Protein AF-A0A1Q4UL34-F1 (afdb_monomer_lite)

Radius of gyration: 14.33 Å; chains: 1; bounding box: 39×36×34 Å

Foldseek 3Di:
DAQAEEEEEWDDDPVDAQQEEEEEERYDWDWDADPVRHGAKIFHDDQEGEYAYEEERDAHAYEYEYEYEHAAYEEAHHHHAYEYENYGWMAGDAPPPFFRTFHDHGPDDLANEYEEEHEHEAYEYEHARHVYDYHYDYYNYHYDNYGWTWHQDPVRDIDID

pLDDT: mean 90.03, std 8.8, range [57.28, 98.62]

Structure (mmCIF, N/CA/C/O backbone):
data_AF-A0A1Q4UL34-F1
#
_entry.id   AF-A0A1Q4UL34-F1
#
loop_
_atom_site.group_PDB
_atom_site.id
_atom_site.type_symbol
_atom_site.label_atom_id
_atom_site.label_alt_id
_atom_site.label_comp_id
_atom_site.label_asym_id
_atom_site.label_entity_id
_atom_site.label_seq_id
_atom_site.pdbx_PDB_ins_code
_atom_site.Cartn_x
_atom_site.Cartn_y
_atom_site.Cartn_z
_atom_site.occupancy
_atom_site.B_iso_or_equiv
_atom_site.auth_seq_id
_atom_site.auth_comp_id
_atom_site.auth_asym_id
_atom_site.auth_atom_id
_atom_site.pdbx_PDB_model_num
ATOM 1 N N . GLY A 1 1 ? -0.455 10.355 -6.143 1.00 88.19 1 GLY A N 1
ATOM 2 C CA . GLY A 1 1 ? 0.177 11.580 -6.624 1.00 88.19 1 GLY A CA 1
ATOM 3 C C . GLY A 1 1 ? -0.051 11.645 -8.112 1.00 88.19 1 GLY A C 1
ATOM 4 O O . GLY A 1 1 ? -1.194 11.461 -8.537 1.00 88.19 1 GLY A O 1
ATOM 5 N N . GLY A 1 2 ? 0.992 11.922 -8.882 1.00 87.62 2 GLY A N 1
ATOM 6 C CA . GLY A 1 2 ? 1.084 11.776 -10.331 1.00 87.62 2 GLY A CA 1
ATOM 7 C C . GLY A 1 2 ? 2.259 10.864 -10.694 1.00 87.62 2 GLY A C 1
ATOM 8 O O . GLY A 1 2 ? 2.756 10.152 -9.850 1.00 87.62 2 GLY A O 1
ATOM 9 N N . SER A 1 3 ? 2.699 10.879 -11.950 1.00 83.12 3 SER A N 1
ATOM 10 C CA . SER A 1 3 ? 3.681 9.923 -12.491 1.00 83.12 3 SER A CA 1
ATOM 11 C C . SER A 1 3 ? 5.150 10.216 -12.131 1.00 83.12 3 SER A C 1
ATOM 13 O O . SER A 1 3 ? 6.032 10.063 -12.974 1.00 83.12 3 SER A O 1
ATOM 15 N N . GLY A 1 4 ? 5.441 10.834 -11.000 1.00 88.94 4 GLY A N 1
ATOM 16 C CA . GLY A 1 4 ? 6.804 11.219 -10.647 1.00 88.94 4 GLY A CA 1
ATOM 17 C C . GLY A 1 4 ? 6.909 11.411 -9.151 1.00 88.94 4 GLY A C 1
ATOM 18 O O . GLY A 1 4 ? 5.893 11.653 -8.524 1.00 88.94 4 GLY A O 1
ATOM 19 N N . GLY A 1 5 ? 8.130 11.357 -8.615 1.00 93.81 5 GLY A N 1
ATOM 20 C CA . GLY A 1 5 ? 8.328 11.289 -7.167 1.00 93.81 5 GLY A CA 1
ATOM 21 C C . GLY A 1 5 ? 7.586 12.376 -6.387 1.00 93.81 5 GLY A C 1
ATOM 22 O O . GLY A 1 5 ? 7.883 13.574 -6.506 1.00 93.81 5 GLY A O 1
ATOM 23 N N . ASP A 1 6 ? 6.638 11.934 -5.576 1.00 96.62 6 ASP A N 1
ATOM 24 C CA . ASP A 1 6 ? 5.725 12.740 -4.795 1.00 96.62 6 ASP A CA 1
ATOM 25 C C . ASP A 1 6 ? 6.008 12.620 -3.296 1.00 96.62 6 ASP A C 1
ATOM 27 O O . ASP A 1 6 ? 6.521 11.633 -2.773 1.00 96.62 6 ASP A O 1
ATOM 31 N N . SER A 1 7 ? 5.641 13.666 -2.555 1.00 97.31 7 SER A N 1
ATOM 32 C CA . SER A 1 7 ? 5.670 13.648 -1.094 1.00 97.31 7 SER A CA 1
ATOM 33 C C . SER A 1 7 ? 4.263 13.854 -0.560 1.00 97.31 7 SER A C 1
ATOM 35 O O . SER A 1 7 ? 3.670 14.926 -0.708 1.00 97.31 7 SER A O 1
ATOM 37 N N . ILE A 1 8 ? 3.727 12.809 0.064 1.00 95.88 8 ILE A N 1
ATOM 38 C CA . ILE A 1 8 ? 2.350 12.746 0.534 1.00 95.88 8 ILE A CA 1
ATOM 39 C C . ILE A 1 8 ? 2.360 12.569 2.047 1.00 95.88 8 ILE A C 1
ATOM 41 O O . ILE A 1 8 ? 2.926 11.626 2.592 1.00 95.88 8 ILE A O 1
ATOM 45 N N . THR A 1 9 ? 1.711 13.489 2.756 1.00 94.50 9 THR A N 1
ATOM 46 C CA . THR A 1 9 ? 1.532 13.398 4.206 1.00 94.50 9 THR A CA 1
ATOM 47 C C . THR A 1 9 ? 0.075 13.633 4.564 1.00 94.50 9 THR A C 1
ATOM 49 O O . THR A 1 9 ? -0.493 14.675 4.227 1.00 94.50 9 THR A O 1
ATOM 52 N N . ILE A 1 10 ? -0.529 12.688 5.281 1.00 90.38 10 ILE A N 1
ATOM 53 C CA . ILE A 1 10 ? -1.880 12.844 5.814 1.00 90.38 10 ILE A CA 1
ATOM 54 C C . ILE A 1 10 ? -1.817 13.670 7.101 1.00 90.38 10 ILE A C 1
ATOM 56 O O . ILE A 1 10 ? -1.074 13.379 8.038 1.00 90.38 10 ILE A O 1
ATOM 60 N N . GLY A 1 11 ? -2.594 14.752 7.133 1.00 83.62 11 GLY A N 1
ATOM 61 C CA . GLY A 1 11 ? -2.695 15.622 8.300 1.00 83.62 11 GLY A CA 1
ATOM 62 C C . GLY A 1 11 ? -3.521 15.012 9.436 1.00 83.62 11 GLY A C 1
ATOM 63 O O . GLY A 1 11 ? -4.156 13.965 9.308 1.00 83.62 11 GLY A O 1
ATOM 64 N N . THR A 1 12 ? -3.570 15.721 10.561 1.00 79.31 12 THR A N 1
ATOM 65 C CA . THR A 1 12 ? -4.475 15.403 11.670 1.00 79.31 12 THR A CA 1
ATOM 66 C C . THR A 1 12 ? -5.719 16.287 11.596 1.00 79.31 12 THR A C 1
ATOM 68 O O . THR A 1 12 ? -5.631 17.505 11.441 1.00 79.31 12 THR A O 1
ATOM 71 N N . GLY A 1 13 ? -6.900 15.681 11.693 1.00 69.38 13 GLY A N 1
ATOM 72 C CA . GLY A 1 13 ? -8.181 16.382 11.693 1.00 69.38 13 GLY A CA 1
ATOM 73 C C . GLY A 1 13 ? -9.153 15.761 12.693 1.00 69.38 13 GLY A C 1
ATOM 74 O O . GLY A 1 13 ? -9.027 14.604 13.082 1.00 69.38 13 GLY A O 1
ATOM 75 N N . ALA A 1 14 ? -10.135 16.548 13.138 1.00 68.94 14 ALA A N 1
ATOM 76 C CA . ALA A 1 14 ? -11.139 16.080 14.097 1.00 68.94 14 ALA A CA 1
ATOM 77 C C . ALA A 1 14 ? -12.151 15.094 13.480 1.00 68.94 14 ALA A C 1
ATOM 79 O O . ALA A 1 14 ? -12.748 14.298 14.198 1.00 68.94 14 ALA A O 1
ATOM 80 N N . THR A 1 15 ? -12.353 15.161 12.161 1.00 75.50 15 THR A N 1
ATOM 81 C CA . THR A 1 15 ? -13.307 14.333 11.398 1.00 75.50 15 THR A CA 1
ATOM 82 C C . THR A 1 15 ? -12.679 13.722 10.139 1.00 75.50 15 THR A C 1
ATOM 84 O O . THR A 1 15 ? -13.398 13.237 9.273 1.00 75.50 15 THR A O 1
ATOM 87 N N . SER A 1 16 ? -11.356 13.821 9.994 1.00 77.56 16 SER A N 1
ATOM 88 C CA . SER A 1 16 ? -10.574 13.331 8.853 1.00 77.56 16 SER A CA 1
ATOM 89 C C . SER A 1 16 ? -9.099 13.183 9.245 1.00 77.56 16 SER A C 1
ATOM 91 O O . SER A 1 16 ? -8.673 13.760 10.246 1.00 77.56 16 SER A O 1
ATOM 93 N N . GLY A 1 17 ? -8.297 12.473 8.449 1.00 78.75 17 GLY A N 1
ATOM 94 C CA . GLY A 1 17 ? -6.847 12.351 8.648 1.00 78.75 17 GLY A CA 1
ATOM 95 C C . GLY A 1 17 ? -6.415 11.024 9.279 1.00 78.75 17 GLY A C 1
ATOM 96 O O . GLY A 1 17 ? -7.151 10.046 9.219 1.00 78.75 17 GLY A O 1
ATOM 97 N N . ALA A 1 18 ? -5.242 11.004 9.916 1.00 73.44 18 ALA A N 1
ATOM 98 C CA . ALA A 1 18 ? -4.530 9.793 10.370 1.00 73.44 18 ALA A CA 1
ATOM 99 C C . ALA A 1 18 ? -5.329 8.783 11.233 1.00 73.44 18 ALA A C 1
ATOM 101 O O . ALA A 1 18 ? -4.906 7.652 11.428 1.00 73.44 18 ALA A O 1
ATOM 102 N N . GLY A 1 19 ? -6.450 9.192 11.837 1.00 81.94 19 GLY A N 1
ATOM 103 C CA . GLY A 1 19 ? -7.303 8.325 12.665 1.00 81.94 19 GLY A CA 1
ATOM 104 C C . GLY A 1 19 ? -8.503 7.710 11.938 1.00 81.94 19 GLY A C 1
ATOM 105 O O . GLY A 1 19 ? -9.361 7.126 12.595 1.00 81.94 19 GLY A O 1
ATOM 106 N N . PHE A 1 20 ? -8.612 7.902 10.626 1.00 89.25 20 PHE A N 1
ATOM 107 C CA . PHE A 1 20 ? -9.746 7.486 9.798 1.00 89.25 20 PHE A CA 1
ATOM 108 C C . PHE A 1 20 ? -9.281 6.558 8.682 1.00 89.25 20 PHE A C 1
ATOM 110 O O . PHE A 1 20 ? -8.088 6.355 8.509 1.00 89.25 20 PHE A O 1
ATOM 117 N N . THR A 1 21 ? -10.224 6.007 7.917 1.00 91.38 21 THR A N 1
ATOM 118 C CA . THR A 1 21 ? -9.871 5.266 6.709 1.00 91.38 21 THR A CA 1
ATOM 119 C C . THR A 1 21 ? -9.378 6.209 5.623 1.00 91.38 21 THR A C 1
ATOM 121 O O . THR A 1 21 ? -10.111 7.124 5.238 1.00 91.38 21 THR A O 1
ATOM 124 N N . ASN A 1 22 ? -8.177 5.964 5.106 1.00 93.75 22 ASN A N 1
ATOM 125 C CA . ASN A 1 22 ? -7.603 6.745 4.016 1.00 93.75 22 ASN A CA 1
ATOM 126 C C . ASN A 1 22 ? -7.222 5.839 2.835 1.00 93.75 22 ASN A C 1
ATOM 128 O O . ASN A 1 22 ? -6.856 4.681 3.014 1.00 93.75 22 ASN A O 1
ATOM 132 N N . TYR A 1 23 ? -7.293 6.394 1.624 1.00 95.44 23 TYR A N 1
ATOM 133 C CA . TYR A 1 23 ? -6.817 5.764 0.391 1.00 95.44 23 TYR A CA 1
ATOM 134 C C . TYR A 1 23 ? -5.723 6.654 -0.182 1.00 95.44 23 TYR A C 1
ATOM 136 O O . TYR A 1 23 ? -5.985 7.813 -0.519 1.00 95.44 23 TYR A O 1
ATOM 144 N N . ILE A 1 24 ? -4.498 6.144 -0.231 1.00 96.50 24 ILE A N 1
ATOM 145 C CA . ILE A 1 24 ? -3.315 6.901 -0.620 1.00 96.50 24 ILE A CA 1
ATOM 146 C C . ILE A 1 24 ? -2.613 6.172 -1.754 1.00 96.50 24 ILE A C 1
ATOM 148 O O . ILE A 1 24 ? -2.402 4.968 -1.688 1.00 96.50 24 ILE A O 1
ATOM 152 N N . SER A 1 25 ? -2.258 6.917 -2.793 1.00 96.81 25 SER A N 1
ATOM 153 C CA . SER A 1 25 ? -1.418 6.427 -3.881 1.00 96.81 25 SER A CA 1
ATOM 154 C C . SER A 1 25 ? -0.273 7.404 -4.074 1.00 96.81 25 SER A C 1
ATOM 156 O O . SER A 1 25 ? -0.547 8.611 -4.115 1.00 96.81 25 SER A O 1
ATOM 158 N N . GLY A 1 26 ? 0.957 6.910 -4.186 1.00 95.94 26 GLY A N 1
ATOM 159 C CA . GLY A 1 26 ? 2.124 7.676 -4.625 1.00 95.94 26 GLY A CA 1
ATOM 160 C C . GLY A 1 26 ? 1.989 8.055 -6.098 1.00 95.94 26 GLY A C 1
ATOM 161 O O . GLY A 1 26 ? 1.911 9.238 -6.418 1.00 95.94 26 GLY A O 1
ATOM 162 N N . ASP A 1 27 ? 1.629 7.079 -6.926 1.00 93.25 27 ASP A N 1
ATOM 163 C CA . ASP A 1 27 ? 1.328 7.274 -8.345 1.00 93.25 27 ASP A CA 1
ATOM 164 C C . ASP A 1 27 ? -0.146 7.629 -8.641 1.00 93.25 27 ASP A C 1
ATOM 166 O O . ASP A 1 27 ? -0.954 7.920 -7.742 1.00 93.25 27 ASP A O 1
ATOM 170 N N . LEU A 1 28 ? -0.518 7.635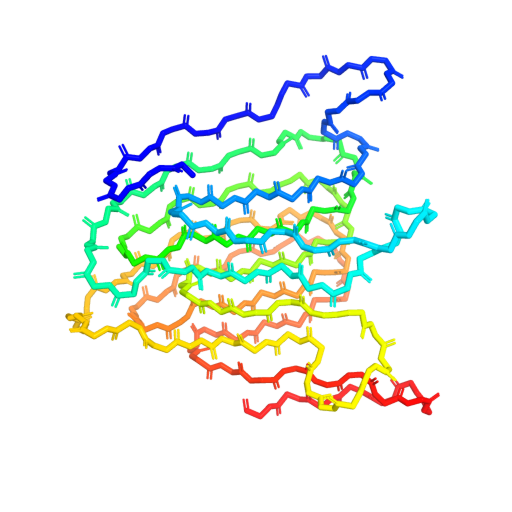 -9.928 1.00 94.50 28 LEU A N 1
ATOM 171 C CA . LEU A 1 28 ? -1.908 7.742 -10.366 1.00 94.50 28 LEU A CA 1
ATOM 172 C C . LEU A 1 28 ? -2.673 6.445 -10.053 1.00 94.50 28 LEU A C 1
ATOM 174 O O . LEU A 1 28 ? -2.311 5.363 -10.515 1.00 94.50 28 LEU A O 1
ATOM 178 N N . ALA A 1 29 ? -3.792 6.581 -9.341 1.00 95.31 29 ALA A N 1
ATOM 179 C CA . ALA A 1 29 ? -4.687 5.483 -8.995 1.00 95.31 29 ALA A CA 1
ATOM 180 C C . ALA A 1 29 ? -6.160 5.855 -9.193 1.00 95.31 29 ALA A C 1
ATOM 182 O O . ALA A 1 29 ? -6.543 7.029 -9.190 1.00 95.31 29 ALA A O 1
ATOM 183 N N . GLU A 1 30 ? -6.997 4.833 -9.322 1.00 96.88 30 GLU A N 1
ATOM 184 C CA . GLU A 1 30 ? -8.447 4.941 -9.355 1.00 96.88 30 GLU A CA 1
ATOM 185 C C . GLU A 1 30 ? -9.050 4.372 -8.066 1.00 96.88 30 GLU A C 1
ATOM 187 O O . GLU A 1 30 ? -8.832 3.213 -7.714 1.00 96.88 30 GLU A O 1
ATOM 192 N N . LEU A 1 31 ? -9.863 5.183 -7.385 1.00 96.75 31 LEU A N 1
ATOM 193 C CA . LEU A 1 31 ? -10.716 4.755 -6.279 1.00 96.75 31 LEU A CA 1
ATOM 194 C C . LEU A 1 31 ? -12.165 4.670 -6.765 1.00 96.75 31 LEU A C 1
ATOM 196 O O . LEU A 1 31 ? -12.757 5.674 -7.166 1.00 96.75 31 LEU A O 1
ATOM 200 N N . LYS A 1 32 ? -12.756 3.479 -6.677 1.00 96.44 32 LYS A N 1
ATOM 201 C CA . LYS A 1 32 ? -14.183 3.244 -6.901 1.00 96.44 32 LYS A CA 1
ATOM 202 C C . LYS A 1 32 ? -14.863 2.928 -5.578 1.00 96.44 32 LYS A C 1
ATOM 204 O O . LYS A 1 32 ? -14.409 2.058 -4.836 1.00 96.44 32 LYS A O 1
ATOM 209 N N . GLN A 1 33 ? -15.984 3.592 -5.323 1.00 95.38 33 GLN A N 1
ATOM 210 C CA . GLN A 1 33 ? -16.846 3.354 -4.167 1.00 95.38 33 GLN A CA 1
ATOM 211 C C . GLN A 1 33 ? -18.302 3.216 -4.612 1.00 95.38 33 GLN A C 1
ATOM 213 O O . GLN A 1 33 ? -18.687 3.722 -5.671 1.00 95.38 33 GLN A O 1
ATOM 218 N N . ASP A 1 34 ? -19.104 2.513 -3.816 1.00 94.00 34 ASP A N 1
ATOM 219 C CA . ASP A 1 34 ? -20.548 2.445 -4.018 1.00 94.00 34 ASP A CA 1
ATOM 220 C C . ASP A 1 34 ? -21.251 3.735 -3.551 1.00 94.00 34 ASP A C 1
ATOM 222 O O . ASP A 1 34 ? -20.623 4.693 -3.092 1.00 94.00 34 ASP A O 1
ATOM 226 N N . ALA A 1 35 ? -22.578 3.779 -3.691 1.00 93.81 35 ALA A N 1
ATOM 227 C CA . ALA A 1 35 ? -23.376 4.943 -3.304 1.00 93.81 35 ALA A CA 1
ATOM 228 C C . ALA A 1 35 ? -23.351 5.236 -1.790 1.00 93.81 35 ALA A C 1
ATOM 230 O O . ALA A 1 35 ? -23.649 6.363 -1.393 1.00 93.81 35 ALA A O 1
ATOM 231 N N . ASP A 1 36 ? -22.989 4.245 -0.972 1.00 92.00 36 ASP A N 1
ATOM 232 C CA . ASP A 1 36 ? -22.901 4.340 0.485 1.00 92.00 36 ASP A CA 1
ATOM 233 C C . ASP A 1 36 ? -21.467 4.660 0.957 1.00 92.00 36 ASP A C 1
ATOM 235 O O . ASP A 1 36 ? -21.234 4.870 2.149 1.00 92.00 36 ASP A O 1
ATOM 239 N N . GLY A 1 37 ? -20.506 4.750 0.030 1.00 86.62 37 GLY A N 1
ATOM 240 C CA . GLY A 1 37 ? -19.100 5.030 0.312 1.00 86.62 37 GLY A CA 1
ATOM 241 C C . GLY A 1 37 ? -18.275 3.793 0.671 1.00 86.62 37 GLY A C 1
ATOM 242 O O . GLY A 1 37 ? -17.118 3.933 1.077 1.00 86.62 37 GLY A O 1
ATOM 243 N N . ASN A 1 38 ? -18.815 2.583 0.513 1.00 89.31 38 ASN A N 1
ATOM 244 C CA . ASN A 1 38 ? -18.020 1.371 0.680 1.00 89.31 38 ASN A CA 1
ATOM 245 C C . ASN A 1 38 ? -17.069 1.211 -0.508 1.00 89.31 38 ASN A C 1
ATOM 247 O O . ASN A 1 38 ? -17.412 1.541 -1.646 1.00 89.31 38 ASN A O 1
ATOM 251 N N . LEU A 1 39 ? -15.871 0.690 -0.242 1.00 92.12 39 LEU A N 1
ATOM 252 C CA . LEU A 1 39 ? -14.891 0.384 -1.280 1.00 92.12 39 LEU A CA 1
ATOM 253 C C . LEU A 1 39 ? -15.490 -0.576 -2.318 1.00 92.12 39 LEU A C 1
ATOM 255 O O . LEU A 1 39 ? -16.159 -1.539 -1.960 1.00 92.12 39 LEU A O 1
ATOM 259 N N . ILE A 1 40 ? -15.216 -0.326 -3.596 1.00 93.88 40 ILE A N 1
ATOM 260 C CA . ILE A 1 40 ? -15.387 -1.292 -4.690 1.00 93.88 40 ILE A CA 1
ATOM 261 C C . ILE A 1 40 ? -14.008 -1.746 -5.166 1.00 93.88 40 ILE A C 1
ATOM 263 O O . ILE A 1 40 ? -13.753 -2.943 -5.261 1.00 93.88 40 ILE A O 1
ATOM 267 N N . SER A 1 41 ? -13.115 -0.798 -5.446 1.00 95.69 41 SER A N 1
ATOM 268 C CA . SER A 1 41 ? -11.727 -1.080 -5.810 1.00 95.69 41 SER A CA 1
ATOM 269 C C . SER A 1 41 ? -10.851 0.140 -5.571 1.00 95.69 41 SER A C 1
ATOM 271 O O . SER A 1 41 ? -11.302 1.274 -5.737 1.00 95.69 41 SER A O 1
ATOM 273 N N . PHE A 1 42 ? -9.590 -0.096 -5.243 1.00 97.31 42 PHE A N 1
ATOM 274 C CA . PHE A 1 42 ? -8.539 0.907 -5.256 1.00 97.31 42 PHE A CA 1
ATOM 275 C C . PHE A 1 42 ? -7.343 0.332 -6.012 1.00 97.31 42 PHE A C 1
ATOM 277 O O . PHE A 1 42 ? -6.818 -0.705 -5.614 1.00 97.31 42 PHE A O 1
ATOM 284 N N . GLU A 1 43 ? -6.985 0.931 -7.146 1.00 96.62 43 GLU A N 1
ATOM 285 C CA . GLU A 1 43 ? -6.074 0.324 -8.123 1.00 96.62 43 GLU A CA 1
ATOM 286 C C . GLU A 1 43 ? -5.110 1.355 -8.716 1.00 96.62 43 GLU A C 1
ATOM 288 O O . GLU A 1 43 ? -5.535 2.451 -9.083 1.00 96.62 43 GLU A O 1
ATOM 293 N N . THR A 1 44 ? -3.834 0.992 -8.870 1.00 94.38 44 THR A N 1
ATOM 294 C CA . THR A 1 44 ? -2.872 1.792 -9.644 1.00 94.38 44 THR A CA 1
ATOM 295 C C . THR A 1 44 ? -3.222 1.790 -11.134 1.00 94.38 44 THR A C 1
ATOM 297 O O . THR A 1 44 ? -3.585 0.759 -11.700 1.00 94.38 44 THR A O 1
ATOM 300 N N . VAL A 1 45 ? -3.118 2.940 -11.799 1.00 92.56 45 VAL A N 1
ATOM 301 C CA . VAL A 1 45 ? -3.440 3.063 -13.235 1.00 92.56 45 VAL A CA 1
ATOM 302 C C . VAL A 1 45 ? -2.269 3.535 -14.090 1.00 92.56 45 VAL A C 1
ATOM 304 O O . VAL A 1 45 ? -2.284 3.305 -15.298 1.00 92.56 45 VAL A O 1
ATOM 307 N N . GLU A 1 46 ? -1.271 4.190 -13.497 1.00 87.62 46 GLU A N 1
ATOM 308 C CA . GLU A 1 46 ? 0.019 4.387 -14.157 1.00 87.62 46 GLU A CA 1
ATOM 309 C C . GLU A 1 46 ? 0.862 3.126 -13.948 1.00 87.62 46 GLU A C 1
ATOM 311 O O . GLU A 1 46 ? 1.031 2.678 -12.821 1.00 87.62 46 GLU A O 1
ATOM 316 N N . GLU A 1 47 ? 1.341 2.522 -15.037 1.00 85.38 47 GLU A N 1
ATOM 317 C CA . GLU A 1 47 ? 2.084 1.249 -15.003 1.00 85.38 47 GLU A CA 1
ATOM 318 C C . GLU A 1 47 ? 3.417 1.330 -15.770 1.00 85.38 47 GLU A C 1
ATOM 320 O O . GLU A 1 47 ? 4.071 0.309 -16.020 1.00 85.38 47 GLU A O 1
ATOM 325 N N . THR A 1 48 ? 3.819 2.530 -16.208 1.00 84.75 48 THR A N 1
ATOM 326 C CA . THR A 1 48 ? 4.947 2.690 -17.136 1.00 84.75 48 THR A CA 1
ATOM 327 C C . THR A 1 48 ? 5.947 3.772 -16.776 1.00 84.75 48 THR A C 1
ATOM 329 O O . THR A 1 48 ? 7.023 3.801 -17.372 1.00 84.75 48 THR A O 1
ATOM 332 N N . ILE A 1 49 ? 5.622 4.665 -15.850 1.00 86.44 49 ILE A N 1
ATOM 333 C CA . ILE A 1 49 ? 6.508 5.753 -15.447 1.00 86.44 49 ILE A CA 1
ATOM 334 C C . ILE A 1 49 ? 6.938 5.492 -14.012 1.00 86.44 49 ILE A C 1
ATOM 336 O O . ILE A 1 49 ? 6.099 5.194 -13.180 1.00 86.44 49 ILE A O 1
ATOM 340 N N . SER A 1 50 ? 8.241 5.592 -13.758 1.00 89.12 50 SER A N 1
ATOM 341 C CA . SER A 1 50 ? 8.799 5.460 -12.415 1.00 89.12 50 SER A CA 1
ATOM 342 C C . SER A 1 50 ? 8.864 6.817 -11.710 1.00 89.12 50 SER A C 1
ATOM 344 O O . SER A 1 50 ? 9.323 7.803 -12.304 1.00 89.12 50 SER A O 1
ATOM 346 N N . GLY A 1 51 ? 8.455 6.843 -10.445 1.00 91.44 51 GLY A N 1
ATOM 347 C CA . GLY A 1 51 ? 8.589 7.945 -9.507 1.00 91.44 51 GLY A CA 1
ATOM 348 C C . GLY A 1 51 ? 8.830 7.415 -8.095 1.00 91.44 51 GLY A C 1
ATOM 349 O O . GLY A 1 51 ? 8.049 6.627 -7.600 1.00 91.44 51 GLY A O 1
ATOM 350 N N . ASP A 1 52 ? 9.918 7.849 -7.456 1.00 95.19 52 ASP A N 1
ATOM 351 C CA . ASP A 1 52 ? 10.209 7.478 -6.065 1.00 95.19 52 ASP A CA 1
ATOM 352 C C . ASP A 1 52 ? 9.343 8.319 -5.113 1.00 95.19 52 ASP A C 1
ATOM 354 O O . ASP A 1 52 ? 9.578 9.529 -4.961 1.00 95.19 52 ASP A O 1
ATOM 358 N N . ASP A 1 53 ? 8.371 7.695 -4.456 1.00 97.12 53 ASP A N 1
ATOM 359 C CA . ASP A 1 53 ? 7.398 8.376 -3.614 1.00 97.12 53 ASP A CA 1
ATOM 360 C C . ASP A 1 53 ? 7.748 8.311 -2.125 1.00 97.12 53 ASP A C 1
ATOM 362 O O . ASP A 1 53 ? 8.360 7.383 -1.602 1.00 97.12 53 ASP A O 1
ATOM 366 N N . THR A 1 54 ? 7.348 9.338 -1.377 1.00 98.31 54 THR A N 1
ATOM 367 C CA . THR A 1 54 ? 7.413 9.343 0.088 1.00 98.31 54 THR A CA 1
ATOM 368 C C . THR A 1 54 ? 6.025 9.550 0.667 1.00 98.31 54 THR A C 1
ATOM 370 O O . THR A 1 54 ? 5.457 10.640 0.566 1.00 98.31 54 THR A O 1
ATOM 373 N N . ILE A 1 55 ? 5.506 8.529 1.345 1.00 98.19 55 ILE A N 1
ATOM 374 C CA . ILE A 1 55 ? 4.151 8.500 1.895 1.00 98.19 55 ILE A CA 1
ATOM 375 C C . ILE A 1 55 ? 4.204 8.403 3.423 1.00 98.19 55 ILE A C 1
ATOM 377 O O . ILE A 1 55 ? 4.901 7.566 3.995 1.00 98.19 55 ILE A O 1
ATOM 381 N N . THR A 1 56 ? 3.454 9.258 4.120 1.00 96.75 56 THR A N 1
ATOM 382 C CA . THR A 1 56 ? 3.306 9.203 5.583 1.00 96.75 56 THR A CA 1
ATOM 383 C C . THR A 1 56 ? 1.859 9.433 6.012 1.00 96.75 56 THR A C 1
ATOM 385 O O . THR A 1 56 ? 1.315 10.514 5.782 1.00 96.75 56 THR A O 1
ATOM 388 N N . THR A 1 57 ? 1.229 8.461 6.682 1.00 91.94 57 THR A N 1
ATOM 389 C CA . THR A 1 57 ? -0.185 8.590 7.104 1.00 91.94 57 THR A CA 1
ATOM 390 C C . THR A 1 57 ? -0.371 9.143 8.522 1.00 91.94 57 THR A C 1
ATOM 392 O O . THR A 1 57 ? -1.438 9.656 8.856 1.00 91.94 57 THR A O 1
ATOM 395 N N . GLY A 1 58 ? 0.700 9.183 9.323 1.00 85.00 58 GLY A N 1
ATOM 396 C CA . GLY A 1 58 ? 0.719 9.779 10.665 1.00 85.00 58 GLY A CA 1
ATOM 397 C C . GLY A 1 58 ? 0.279 8.814 11.774 1.00 85.00 58 GLY A C 1
ATOM 398 O O . GLY A 1 58 ? -0.257 7.755 11.520 1.00 85.00 58 GLY A O 1
ATOM 399 N N . ALA A 1 59 ? 0.501 9.163 13.045 1.00 81.62 59 ALA A N 1
ATOM 400 C CA . ALA A 1 59 ? 0.419 8.214 14.173 1.00 81.62 59 ALA A CA 1
ATOM 401 C C . ALA A 1 59 ? -1.002 7.837 14.663 1.00 81.62 59 ALA A C 1
ATOM 403 O O . ALA A 1 59 ? -1.148 7.350 15.790 1.00 81.62 59 ALA A O 1
ATOM 404 N N . GLY A 1 60 ? -2.053 8.114 13.884 1.00 82.19 60 GLY A N 1
ATOM 405 C CA . GLY A 1 60 ? -3.420 7.728 14.253 1.00 82.19 60 GLY A CA 1
ATOM 406 C C . GLY A 1 60 ? -3.619 6.211 14.187 1.00 82.19 60 GLY A C 1
ATOM 407 O O . GLY A 1 60 ? -2.673 5.499 13.895 1.00 82.19 60 GLY A O 1
ATOM 408 N N . ALA A 1 61 ? -4.809 5.726 14.554 1.00 83.25 61 ALA A N 1
ATOM 409 C CA . ALA A 1 61 ? -5.169 4.300 14.527 1.00 83.25 61 ALA A CA 1
ATOM 410 C C . ALA A 1 61 ? -6.160 3.976 13.386 1.00 83.25 61 ALA A C 1
ATOM 412 O O . ALA A 1 61 ? -7.066 3.162 13.570 1.00 83.25 61 ALA A O 1
ATOM 413 N N . GLY A 1 62 ? -6.084 4.729 12.283 1.00 88.69 62 GLY A N 1
ATOM 414 C CA . GLY A 1 62 ? -6.956 4.569 11.117 1.00 88.69 62 GLY A CA 1
ATOM 415 C C . GLY A 1 62 ? -6.626 3.306 10.321 1.00 88.69 62 GLY A C 1
ATOM 416 O O . GLY A 1 62 ? -5.593 2.703 10.540 1.00 88.69 62 GLY A O 1
ATOM 417 N N . THR A 1 63 ? -7.519 2.889 9.423 1.00 92.44 63 THR A N 1
ATOM 418 C CA . THR A 1 63 ? -7.221 1.813 8.460 1.00 92.44 63 THR A CA 1
ATOM 419 C C . THR A 1 63 ? -6.819 2.448 7.145 1.00 92.44 63 THR A C 1
ATOM 421 O O . THR A 1 63 ? -7.675 2.998 6.448 1.00 92.44 63 THR A O 1
ATOM 424 N N . ASP A 1 64 ? 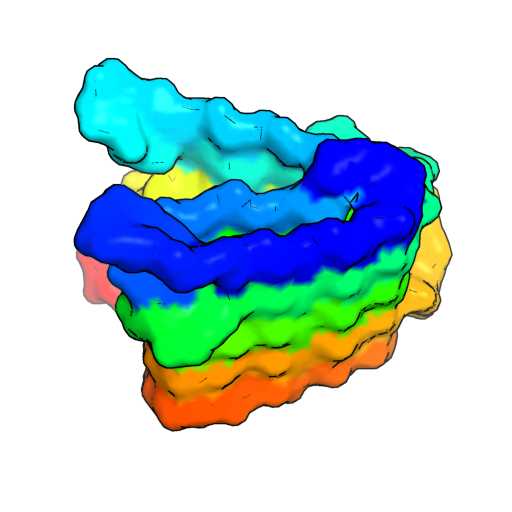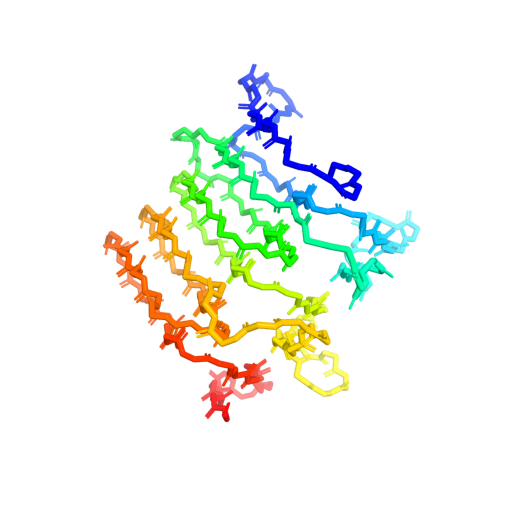-5.549 2.367 6.791 1.00 95.31 64 ASP A N 1
ATOM 425 C CA . ASP A 1 64 ? -5.031 2.981 5.579 1.00 95.31 64 ASP A CA 1
ATOM 426 C C . ASP A 1 64 ? -4.845 1.947 4.461 1.00 95.31 64 ASP A C 1
ATOM 428 O O . ASP A 1 64 ? -4.370 0.832 4.672 1.00 95.31 64 ASP A O 1
ATOM 432 N N . PHE A 1 65 ? -5.225 2.334 3.245 1.00 96.62 65 PHE A N 1
ATOM 433 C CA . PHE A 1 65 ? -4.949 1.597 2.016 1.00 96.62 65 PHE A CA 1
ATOM 434 C C . PHE A 1 65 ? -3.933 2.395 1.208 1.00 96.62 65 PHE A C 1
ATOM 436 O O . PHE A 1 65 ? -4.234 3.509 0.773 1.00 96.62 65 PHE A O 1
ATOM 443 N N . ILE A 1 66 ? -2.734 1.847 1.034 1.00 98.12 66 ILE A N 1
ATOM 444 C CA . ILE A 1 66 ? -1.589 2.551 0.458 1.00 98.12 66 ILE A CA 1
ATOM 445 C C . ILE A 1 66 ? -1.067 1.781 -0.752 1.00 98.12 66 ILE A C 1
ATOM 447 O O . ILE A 1 66 ? -0.839 0.576 -0.668 1.00 98.12 66 ILE A O 1
ATOM 451 N N . LEU A 1 67 ? -0.875 2.499 -1.854 1.00 97.62 67 LEU A N 1
ATOM 452 C CA . LEU A 1 67 ? -0.170 2.052 -3.053 1.00 97.62 67 LEU A CA 1
ATOM 453 C C . LEU A 1 67 ? 1.037 2.984 -3.228 1.00 97.62 67 LEU A C 1
ATOM 455 O O . LEU A 1 67 ? 0.836 4.201 -3.231 1.00 97.62 67 LEU A O 1
ATOM 459 N N . GLY A 1 68 ? 2.259 2.463 -3.312 1.00 95.44 68 GLY A N 1
ATOM 460 C CA . GLY A 1 68 ? 3.428 3.280 -3.651 1.00 95.44 68 GLY A CA 1
ATOM 461 C C . GLY A 1 68 ? 3.354 3.662 -5.122 1.00 95.44 68 GLY A C 1
ATOM 462 O O . GLY A 1 68 ? 2.860 4.745 -5.437 1.00 95.44 68 GLY A O 1
ATOM 463 N N . GLY A 1 69 ? 3.632 2.727 -6.020 1.00 94.00 69 GLY A N 1
ATOM 464 C CA . GLY A 1 69 ? 3.620 3.021 -7.448 1.00 94.00 69 GLY A CA 1
ATOM 465 C C . GLY A 1 69 ? 4.643 2.188 -8.191 1.00 94.00 69 GLY A C 1
ATOM 466 O O . GLY A 1 69 ? 4.797 1.011 -7.902 1.00 94.00 69 GLY A O 1
ATOM 467 N N . ILE A 1 70 ? 5.296 2.756 -9.197 1.00 91.81 70 ILE A N 1
ATOM 468 C CA . ILE A 1 70 ? 6.570 2.235 -9.697 1.00 91.81 70 ILE A CA 1
ATOM 469 C C . ILE A 1 70 ? 7.669 3.137 -9.176 1.00 91.81 70 ILE A C 1
ATOM 471 O O . ILE A 1 70 ? 7.737 4.302 -9.557 1.00 91.81 70 ILE A O 1
ATOM 475 N N . GLY A 1 71 ? 8.662 2.576 -8.509 1.00 92.00 71 GLY A N 1
ATOM 476 C CA . GLY A 1 71 ? 9.818 3.350 -8.084 1.00 92.00 71 GLY A CA 1
ATOM 477 C C . GLY A 1 71 ? 10.404 2.775 -6.821 1.00 92.00 71 GLY A C 1
ATOM 478 O O . GLY A 1 71 ? 10.153 1.630 -6.479 1.00 92.00 71 GLY A O 1
ATOM 479 N N . LYS A 1 72 ? 11.254 3.556 -6.167 1.00 94.81 72 LYS A N 1
ATOM 480 C CA . LYS A 1 72 ? 11.712 3.249 -4.816 1.00 94.81 72 LYS A CA 1
ATOM 481 C C . LYS A 1 72 ? 10.858 4.014 -3.835 1.00 94.81 72 LYS A C 1
ATOM 483 O O . LYS A 1 72 ? 11.127 5.196 -3.589 1.00 94.81 72 LYS A O 1
ATOM 488 N N . ASP A 1 73 ? 9.883 3.344 -3.245 1.00 96.38 73 ASP A N 1
ATOM 489 C CA . ASP A 1 73 ? 8.916 4.022 -2.405 1.00 96.38 73 ASP A CA 1
ATOM 490 C C . ASP A 1 73 ? 9.290 3.934 -0.931 1.00 96.38 73 ASP A C 1
ATOM 492 O O . ASP A 1 73 ? 9.693 2.905 -0.383 1.00 96.38 73 ASP A O 1
ATOM 496 N N . LYS A 1 74 ? 9.153 5.068 -0.247 1.00 98.31 74 LYS A N 1
ATOM 497 C CA . LYS A 1 74 ? 9.312 5.174 1.199 1.00 98.31 74 LYS A CA 1
ATOM 498 C C . LYS A 1 74 ? 7.947 5.367 1.835 1.00 98.31 74 LYS A C 1
ATOM 500 O O . LYS A 1 74 ? 7.403 6.474 1.850 1.00 98.31 74 LYS A O 1
ATOM 505 N N . ILE A 1 75 ? 7.425 4.312 2.444 1.00 98.56 75 ILE A N 1
ATOM 506 C CA . ILE A 1 75 ? 6.086 4.296 3.028 1.00 98.56 75 ILE A CA 1
ATOM 507 C C . ILE A 1 75 ? 6.190 4.174 4.547 1.00 98.56 75 ILE A C 1
ATOM 509 O O . ILE A 1 75 ? 6.826 3.274 5.089 1.00 98.56 75 ILE A O 1
ATOM 513 N N . THR A 1 76 ? 5.561 5.094 5.273 1.00 97.88 76 THR A N 1
ATOM 514 C CA . THR A 1 76 ? 5.420 5.026 6.734 1.00 97.88 76 THR A CA 1
ATOM 515 C C . THR A 1 76 ? 3.958 5.194 7.117 1.00 97.88 76 THR A C 1
ATOM 517 O O . THR A 1 76 ? 3.434 6.313 7.122 1.00 97.88 76 THR A O 1
ATOM 520 N N . SER A 1 77 ? 3.298 4.091 7.452 1.00 95.38 77 SER A N 1
ATOM 521 C CA . SER A 1 77 ? 1.942 4.127 7.986 1.00 95.38 77 SER A CA 1
ATOM 522 C C . SER A 1 77 ? 1.927 4.302 9.509 1.00 95.38 77 SER A C 1
ATOM 524 O O . SER A 1 77 ? 2.962 4.299 10.191 1.00 95.38 77 SER A O 1
ATOM 526 N N . GLY A 1 78 ? 0.736 4.601 10.015 1.00 90.88 78 GLY A N 1
ATOM 527 C CA . GLY A 1 78 ? 0.454 4.873 11.412 1.00 90.88 78 GLY A CA 1
ATOM 528 C C . GLY A 1 78 ? 0.298 3.623 12.260 1.00 90.88 78 GLY A C 1
ATOM 529 O O . GLY A 1 78 ? 0.938 2.605 12.056 1.00 90.88 78 GLY A O 1
ATOM 530 N N . ASN A 1 79 ? -0.536 3.729 13.290 1.00 93.00 79 ASN A N 1
ATOM 531 C CA . ASN A 1 79 ? -1.121 2.535 13.880 1.00 93.00 79 ASN A CA 1
ATOM 532 C C . ASN A 1 79 ? -2.425 2.215 13.130 1.00 93.00 79 ASN A C 1
ATOM 534 O O . ASN A 1 79 ? -3.015 3.097 12.514 1.00 93.00 79 ASN A O 1
ATOM 538 N N . GLY A 1 80 ? -2.950 1.015 13.339 1.00 94.12 80 GLY A N 1
ATOM 539 C CA . GLY A 1 80 ? -4.202 0.562 12.749 1.00 94.12 80 GLY A CA 1
ATOM 540 C C . GLY A 1 80 ? -3.990 -0.638 11.840 1.00 94.12 80 GLY A C 1
ATOM 541 O O . GLY A 1 80 ? -2.877 -1.114 11.665 1.00 94.12 80 GLY A O 1
ATOM 542 N N . ASP A 1 81 ? -5.091 -1.194 11.348 1.00 95.00 81 ASP A N 1
ATOM 543 C CA . ASP A 1 81 ? -5.034 -2.345 10.451 1.00 95.00 81 ASP A CA 1
ATOM 544 C C . ASP A 1 81 ? -4.881 -1.819 9.019 1.00 95.00 81 ASP A C 1
ATOM 546 O O . ASP A 1 81 ? -5.888 -1.470 8.395 1.00 95.00 81 ASP A O 1
ATOM 550 N N . ASP A 1 82 ? -3.643 -1.742 8.528 1.00 96.25 82 ASP A N 1
ATOM 551 C CA . ASP A 1 82 ? -3.316 -1.140 7.232 1.00 96.25 82 ASP A CA 1
ATOM 552 C C . ASP A 1 82 ? -3.124 -2.188 6.125 1.00 96.25 82 ASP A C 1
ATOM 554 O O . ASP A 1 82 ? -2.801 -3.356 6.360 1.00 96.25 82 ASP A O 1
ATOM 558 N N . THR A 1 83 ? -3.329 -1.780 4.875 1.00 96.75 83 THR A N 1
ATOM 559 C CA . THR A 1 83 ? -2.981 -2.557 3.679 1.00 96.75 83 THR A CA 1
ATOM 560 C C . THR A 1 83 ? -2.059 -1.727 2.802 1.00 96.75 83 THR A C 1
ATOM 562 O O . THR A 1 83 ? -2.454 -0.668 2.320 1.00 96.75 83 THR A O 1
ATOM 565 N N . ILE A 1 84 ? -0.845 -2.220 2.588 1.00 98.12 84 ILE A N 1
ATOM 566 C CA . ILE A 1 84 ? 0.230 -1.499 1.915 1.00 98.12 84 ILE A CA 1
ATOM 567 C C . ILE A 1 84 ? 0.772 -2.362 0.780 1.00 98.12 84 ILE A C 1
ATOM 569 O O . ILE A 1 84 ? 1.144 -3.518 0.994 1.00 98.12 84 ILE A O 1
ATOM 573 N N . LEU A 1 85 ? 0.823 -1.789 -0.414 1.00 97.69 85 LEU A N 1
ATOM 574 C CA . LEU A 1 85 ? 1.600 -2.302 -1.532 1.00 97.69 85 LEU A CA 1
ATOM 575 C C . LEU A 1 85 ? 2.693 -1.273 -1.810 1.00 97.69 85 LEU A C 1
ATOM 577 O O . LEU A 1 85 ? 2.370 -0.093 -1.959 1.00 97.69 85 LEU A O 1
ATOM 581 N N . GLY A 1 86 ? 3.950 -1.712 -1.802 1.00 95.69 86 GLY A N 1
ATOM 582 C CA . GLY A 1 86 ? 5.074 -0.883 -2.234 1.00 95.69 86 GLY A CA 1
ATOM 583 C C . GLY A 1 86 ? 4.933 -0.565 -3.716 1.00 95.69 86 GLY A C 1
ATOM 584 O O . GLY A 1 86 ? 4.785 0.584 -4.095 1.00 95.69 86 GLY A O 1
ATOM 585 N N . ASP A 1 87 ? 4.731 -1.605 -4.513 1.00 94.38 87 ASP A N 1
ATOM 586 C CA . ASP A 1 87 ? 4.525 -1.473 -5.949 1.00 94.38 87 ASP A CA 1
ATOM 587 C C . ASP A 1 87 ? 3.051 -1.276 -6.388 1.00 94.38 87 ASP A C 1
ATOM 589 O O . ASP A 1 87 ? 2.105 -1.082 -5.611 1.00 94.38 87 ASP A O 1
ATOM 593 N N . LEU A 1 88 ? 2.830 -1.400 -7.700 1.00 94.19 88 LEU A N 1
ATOM 594 C CA . LEU A 1 88 ? 1.522 -1.492 -8.334 1.00 94.19 88 LEU A CA 1
ATOM 595 C C . LEU A 1 88 ? 0.628 -2.578 -7.729 1.00 94.19 88 LEU A C 1
ATOM 597 O O . LEU A 1 88 ? 1.047 -3.669 -7.341 1.00 94.19 88 LEU A O 1
ATOM 601 N N . GLY A 1 89 ? -0.679 -2.350 -7.816 1.00 94.88 89 GLY A N 1
ATOM 602 C CA . GLY A 1 89 ? -1.635 -3.387 -7.481 1.00 94.88 89 GLY A CA 1
ATOM 603 C C . GLY A 1 89 ? -3.064 -2.907 -7.396 1.00 94.88 89 GLY A C 1
ATOM 604 O O . GLY A 1 89 ? -3.414 -1.814 -7.844 1.00 94.88 89 GLY A O 1
ATOM 605 N N . ILE A 1 90 ? -3.885 -3.790 -6.844 1.00 95.94 90 ILE A N 1
ATOM 606 C CA . ILE A 1 90 ? -5.304 -3.575 -6.617 1.00 95.94 90 ILE A CA 1
ATOM 607 C C . ILE A 1 90 ? -5.701 -4.093 -5.237 1.00 95.94 90 ILE A C 1
ATOM 609 O O . ILE A 1 90 ? -5.297 -5.178 -4.811 1.00 95.94 90 ILE A O 1
ATOM 613 N N . ILE A 1 91 ? -6.542 -3.313 -4.566 1.00 96.06 91 ILE A N 1
ATOM 614 C CA . ILE A 1 91 ? -7.208 -3.663 -3.319 1.00 96.06 91 ILE A CA 1
ATOM 615 C C . ILE A 1 91 ? -8.717 -3.645 -3.562 1.00 96.06 91 ILE A C 1
ATOM 617 O O . ILE A 1 91 ? -9.276 -2.655 -4.041 1.00 96.06 91 ILE A O 1
ATOM 621 N N . VAL A 1 92 ? -9.389 -4.734 -3.204 1.00 93.56 92 VAL A N 1
ATOM 622 C CA . VAL A 1 92 ? -10.847 -4.879 -3.262 1.00 93.56 92 VAL A CA 1
ATOM 623 C C . VAL A 1 92 ? -11.398 -5.321 -1.901 1.00 93.56 92 VAL A C 1
ATOM 625 O O . VAL A 1 92 ? -10.658 -5.824 -1.049 1.00 93.56 92 VAL A O 1
ATOM 628 N N . PRO A 1 93 ? -12.705 -5.138 -1.647 1.00 87.62 93 PRO A N 1
ATOM 629 C CA . PRO A 1 93 ? -13.322 -5.575 -0.404 1.00 87.62 93 PRO A CA 1
ATOM 630 C C . PRO A 1 93 ? -13.163 -7.071 -0.168 1.00 87.62 93 PRO A C 1
ATOM 632 O O . PRO A 1 93 ? -13.311 -7.881 -1.087 1.00 87.62 93 PRO A O 1
ATOM 635 N N . LYS A 1 94 ? -12.979 -7.429 1.106 1.00 82.38 94 LYS A N 1
ATOM 636 C C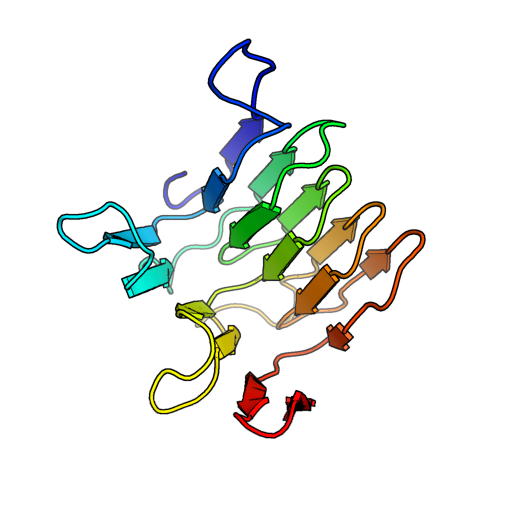A . LYS A 1 94 ? -12.950 -8.818 1.558 1.00 82.38 94 LYS A CA 1
ATOM 637 C C . LYS A 1 94 ? -14.169 -9.594 1.062 1.00 82.38 94 LYS A C 1
ATOM 639 O O . LYS A 1 94 ? -15.306 -9.193 1.313 1.00 82.38 94 LYS A O 1
ATOM 644 N N . GLY A 1 95 ? -13.919 -10.765 0.481 1.00 76.44 95 GLY A N 1
ATOM 645 C CA . GLY A 1 95 ? -14.977 -11.684 0.052 1.00 76.44 95 GLY A CA 1
ATOM 646 C C . GLY A 1 95 ? -15.605 -11.326 -1.295 1.00 76.44 95 GLY A C 1
ATOM 647 O O . GLY A 1 95 ? -16.640 -11.898 -1.640 1.00 76.44 95 GLY A O 1
ATOM 648 N N . SER A 1 96 ? -14.984 -10.411 -2.043 1.00 76.75 96 SER A N 1
ATOM 649 C CA . SER A 1 96 ? -15.219 -10.265 -3.480 1.00 76.75 96 SER A CA 1
ATOM 650 C C . SER A 1 96 ? -14.743 -11.517 -4.229 1.00 76.75 96 SER A C 1
ATOM 652 O O . SER A 1 96 ? -13.971 -12.321 -3.701 1.00 76.75 96 SER A O 1
ATOM 654 N N . ASP A 1 97 ? -15.189 -11.698 -5.472 1.00 76.25 97 ASP A N 1
ATOM 655 C CA . ASP A 1 97 ? -14.674 -12.775 -6.320 1.00 76.25 97 ASP A CA 1
ATOM 656 C C . ASP A 1 97 ? -13.188 -12.516 -6.643 1.00 76.25 97 ASP A C 1
ATOM 658 O O . ASP A 1 97 ? -12.866 -11.582 -7.375 1.00 76.25 97 ASP A O 1
ATOM 662 N N . GLY A 1 98 ? -12.281 -13.351 -6.121 1.00 78.81 98 GLY A N 1
ATOM 663 C CA . GLY A 1 98 ? -10.834 -13.257 -6.370 1.00 78.81 98 GLY A CA 1
ATOM 664 C C . GLY A 1 98 ? -10.010 -12.909 -5.126 1.00 78.81 98 GLY A C 1
ATOM 665 O O . GLY A 1 98 ? -10.448 -13.149 -4.003 1.00 78.81 98 GLY A O 1
ATOM 666 N N . ALA A 1 99 ? -8.790 -12.406 -5.340 1.00 81.12 99 ALA A N 1
ATOM 667 C CA . ALA A 1 99 ? -7.916 -11.929 -4.268 1.00 81.12 99 ALA A CA 1
ATOM 668 C C . ALA A 1 99 ? -8.378 -10.557 -3.757 1.00 81.12 99 ALA A C 1
ATOM 670 O O . ALA A 1 99 ? -8.761 -9.703 -4.552 1.00 81.12 99 ALA A O 1
ATOM 671 N N . ASP A 1 100 ? -8.309 -10.348 -2.440 1.00 89.88 100 ASP A N 1
ATOM 672 C CA . ASP A 1 100 ? -8.656 -9.071 -1.803 1.00 89.88 100 ASP A CA 1
ATOM 673 C C . ASP A 1 100 ? -7.558 -8.026 -2.028 1.00 89.88 100 ASP A C 1
ATOM 675 O O . ASP A 1 100 ? -7.830 -6.836 -2.141 1.00 89.88 100 ASP A O 1
ATOM 679 N N . VAL A 1 101 ? -6.304 -8.478 -2.047 1.00 92.38 101 VAL A N 1
ATOM 680 C CA . VAL A 1 101 ? -5.132 -7.649 -2.318 1.00 92.38 101 VAL A CA 1
ATOM 681 C C . VAL A 1 101 ? -4.279 -8.387 -3.327 1.00 92.38 101 VAL A C 1
ATOM 683 O O . VAL A 1 101 ? -3.975 -9.567 -3.143 1.00 92.38 101 VAL A O 1
ATOM 686 N N . LYS A 1 102 ? -3.903 -7.707 -4.399 1.00 94.38 102 LYS A N 1
ATOM 687 C CA . LYS A 1 102 ? -3.082 -8.279 -5.456 1.00 94.38 102 LYS A CA 1
ATOM 688 C C . LYS A 1 102 ? -2.022 -7.274 -5.860 1.00 94.38 102 LYS A C 1
ATOM 690 O O . LYS A 1 102 ? -2.351 -6.234 -6.432 1.00 94.38 102 LYS A O 1
ATOM 695 N N . GLY A 1 103 ? -0.768 -7.618 -5.581 1.00 92.12 103 GLY A N 1
ATOM 696 C CA . GLY A 1 103 ? 0.363 -6.918 -6.167 1.00 92.12 103 GLY A CA 1
ATOM 697 C C . GLY A 1 103 ? 0.425 -7.171 -7.671 1.00 92.12 103 GLY A C 1
ATOM 698 O O . GLY A 1 103 ? -0.062 -8.188 -8.182 1.00 92.12 103 GLY A O 1
ATOM 699 N N . ARG A 1 104 ? 1.026 -6.238 -8.398 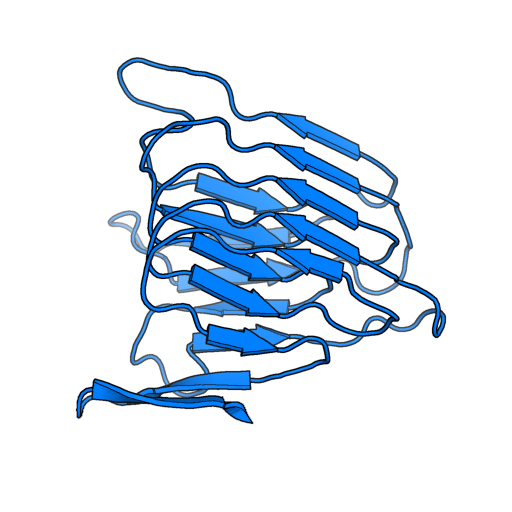1.00 90.12 104 ARG A N 1
ATOM 700 C CA . ARG A 1 104 ? 1.363 -6.358 -9.815 1.00 90.12 104 ARG A CA 1
ATOM 701 C C . ARG A 1 104 ? 2.772 -5.823 -10.013 1.00 90.12 104 ARG A C 1
ATOM 703 O O . ARG A 1 104 ? 3.179 -4.897 -9.331 1.00 90.12 104 ARG A O 1
ATOM 710 N N . ASN A 1 105 ? 3.481 -6.366 -10.993 1.00 78.00 105 ASN A N 1
ATOM 711 C CA . ASN A 1 105 ? 4.760 -5.793 -11.389 1.00 78.00 105 ASN A CA 1
ATOM 712 C C . ASN A 1 105 ? 4.530 -4.730 -12.457 1.00 78.00 105 ASN A C 1
ATOM 714 O O . ASN A 1 105 ? 3.819 -4.978 -13.438 1.00 78.00 105 ASN A O 1
ATOM 718 N N . GLY A 1 106 ? 5.174 -3.579 -12.284 1.00 67.88 106 GLY A N 1
ATOM 719 C CA . GLY A 1 106 ? 5.329 -2.592 -13.342 1.00 67.88 106 GLY A CA 1
ATOM 720 C C . GLY A 1 106 ? 6.267 -3.078 -14.440 1.00 67.88 106 GLY A C 1
ATOM 721 O O . GLY A 1 106 ? 6.994 -4.065 -14.302 1.00 67.88 106 GLY A O 1
ATOM 722 N N . ASN A 1 107 ? 6.254 -2.378 -15.571 1.00 64.00 107 ASN A N 1
ATOM 723 C CA . ASN A 1 107 ? 7.047 -2.758 -16.738 1.00 64.00 107 ASN A CA 1
ATOM 724 C C . ASN A 1 107 ? 8.474 -2.180 -16.713 1.00 64.00 107 ASN A C 1
ATOM 726 O O . ASN A 1 107 ? 9.012 -1.861 -17.776 1.00 64.00 107 ASN A O 1
ATOM 730 N N . LEU A 1 108 ? 9.075 -1.981 -15.534 1.00 58.16 108 LEU A N 1
ATOM 731 C CA . LEU A 1 108 ? 10.377 -1.330 -15.392 1.00 58.16 108 LEU A CA 1
ATOM 732 C C . LEU A 1 108 ? 11.176 -1.854 -14.190 1.00 58.16 108 LEU A C 1
ATOM 734 O O . LEU A 1 108 ? 10.639 -2.001 -13.108 1.00 58.16 108 LEU A O 1
ATOM 738 N N . ASP A 1 109 ? 12.460 -2.099 -14.472 1.00 58.00 109 ASP A N 1
ATOM 739 C CA . ASP A 1 109 ? 13.635 -2.311 -13.611 1.00 58.00 109 ASP A CA 1
ATOM 740 C C . ASP A 1 109 ? 13.551 -3.232 -12.377 1.00 58.00 109 ASP A C 1
ATOM 742 O O . ASP A 1 109 ? 12.737 -3.091 -11.480 1.00 58.00 109 ASP A O 1
ATOM 746 N N . THR A 1 110 ? 14.527 -4.135 -12.260 1.00 57.28 110 THR A N 1
ATOM 747 C CA . THR A 1 110 ? 14.692 -5.069 -11.127 1.00 57.28 110 THR A CA 1
ATOM 748 C C . THR A 1 110 ? 15.246 -4.398 -9.859 1.00 57.28 110 THR A C 1
ATOM 750 O O . THR A 1 110 ? 15.972 -5.036 -9.098 1.00 57.28 110 THR A O 1
ATOM 753 N N . ALA A 1 111 ? 15.033 -3.094 -9.701 1.00 67.38 111 ALA A N 1
ATOM 754 C CA . ALA A 1 111 ? 15.614 -2.270 -8.647 1.00 67.38 111 ALA A CA 1
ATOM 755 C C . ALA A 1 111 ? 14.596 -1.260 -8.096 1.00 67.38 111 ALA A C 1
ATOM 757 O O . ALA A 1 111 ? 14.998 -0.150 -7.756 1.00 67.38 111 ALA A O 1
ATOM 758 N N . ALA A 1 112 ? 13.310 -1.615 -8.047 1.00 86.56 112 ALA A N 1
ATOM 759 C CA . ALA A 1 112 ? 12.262 -0.878 -7.341 1.00 86.56 112 ALA A CA 1
ATOM 760 C C . ALA A 1 112 ? 12.249 -1.333 -5.870 1.00 86.56 112 ALA A C 1
ATOM 762 O O . ALA A 1 112 ? 11.384 -2.068 -5.429 1.00 86.56 112 ALA A O 1
ATOM 763 N N . ASP A 1 113 ? 13.335 -1.024 -5.151 1.00 93.94 113 ASP A N 1
ATOM 764 C CA . ASP A 1 113 ? 13.478 -1.412 -3.744 1.00 93.94 113 ASP A CA 1
ATOM 765 C C . ASP A 1 113 ? 12.636 -0.487 -2.855 1.00 93.94 113 ASP A C 1
ATOM 767 O O . ASP A 1 113 ? 12.933 0.713 -2.781 1.00 93.94 113 ASP A O 1
ATOM 771 N N . ASP A 1 114 ? 11.692 -1.051 -2.105 1.00 96.38 114 ASP A N 1
ATOM 772 C CA . ASP A 1 114 ? 10.819 -0.290 -1.213 1.00 96.38 114 ASP A CA 1
ATOM 773 C C . ASP A 1 114 ? 11.279 -0.305 0.251 1.00 96.38 114 ASP A C 1
ATOM 775 O O . ASP A 1 114 ? 11.794 -1.294 0.786 1.00 96.38 114 ASP A O 1
ATOM 779 N N . GLU A 1 115 ? 11.051 0.806 0.954 1.00 98.38 115 GLU A N 1
ATOM 780 C CA . GLU A 1 115 ? 11.204 0.922 2.406 1.00 98.38 115 GLU A CA 1
ATOM 781 C C . GLU A 1 115 ? 9.831 1.142 3.048 1.00 98.38 115 GLU A C 1
ATOM 783 O O . GLU A 1 115 ? 9.292 2.252 3.041 1.00 98.38 115 GLU A O 1
ATOM 788 N N . ILE A 1 116 ? 9.284 0.092 3.663 1.00 98.62 116 ILE A N 1
ATOM 789 C CA . ILE A 1 116 ? 7.935 0.103 4.233 1.00 98.62 116 ILE A CA 1
ATOM 790 C C . ILE A 1 116 ? 7.995 -0.063 5.751 1.00 98.62 116 ILE A C 1
ATOM 792 O O . ILE A 1 116 ? 8.516 -1.048 6.276 1.00 98.62 116 ILE A O 1
ATOM 796 N N . ASN A 1 117 ? 7.399 0.881 6.473 1.00 98.25 117 ASN A N 1
ATOM 797 C CA . ASN A 1 117 ? 7.100 0.767 7.894 1.00 98.25 117 ASN A CA 1
ATOM 798 C C . ASN A 1 117 ? 5.585 0.811 8.099 1.00 98.25 117 ASN A C 1
ATOM 800 O O . ASN A 1 117 ? 4.983 1.869 7.929 1.00 98.25 117 ASN A O 1
ATOM 804 N N . ALA A 1 118 ? 4.994 -0.323 8.474 1.00 97.12 118 ALA A N 1
ATOM 805 C CA . ALA A 1 118 ? 3.545 -0.457 8.632 1.00 97.12 118 ALA A CA 1
ATOM 806 C C . ALA A 1 118 ? 3.028 -0.123 10.048 1.00 97.12 118 ALA A C 1
ATOM 808 O O . ALA A 1 118 ? 1.849 -0.289 10.338 1.00 97.12 118 ALA A O 1
ATOM 809 N N . GLY A 1 119 ? 3.916 0.253 10.976 1.00 96.19 119 GLY A N 1
ATOM 810 C CA . GLY A 1 119 ? 3.538 0.535 12.361 1.00 96.19 119 GLY A CA 1
ATOM 811 C C . GLY A 1 119 ? 2.811 -0.621 13.069 1.00 96.19 119 GLY A C 1
ATOM 812 O O . GLY A 1 119 ? 3.074 -1.792 12.804 1.00 96.19 119 GLY A O 1
ATOM 813 N N . ASN A 1 120 ? 1.974 -0.311 14.065 1.00 96.00 120 ASN A N 1
ATOM 814 C CA . ASN A 1 120 ? 1.269 -1.326 14.867 1.00 96.00 120 ASN A CA 1
ATOM 815 C C . ASN A 1 120 ? -0.137 -1.597 14.328 1.00 96.00 120 ASN A C 1
ATOM 817 O O . ASN A 1 120 ? -0.822 -0.657 13.965 1.00 96.00 120 ASN A O 1
ATOM 821 N N . GLY A 1 121 ? -0.627 -2.820 14.481 1.00 95.69 121 GLY A N 1
ATOM 822 C CA . GLY A 1 121 ? -1.945 -3.277 14.050 1.00 95.69 121 GLY A CA 1
ATOM 823 C C . GLY A 1 121 ? -1.815 -4.574 13.263 1.00 95.69 121 GLY A C 1
ATOM 824 O O . GLY A 1 121 ? -0.739 -5.159 13.211 1.00 95.69 121 GLY A O 1
ATOM 825 N N . ASN A 1 122 ? -2.913 -5.081 12.714 1.00 94.94 122 ASN A N 1
ATOM 826 C CA . ASN A 1 122 ? -2.883 -6.272 11.868 1.00 94.94 122 ASN A CA 1
ATOM 827 C C . ASN A 1 122 ? -2.728 -5.839 10.412 1.00 94.94 122 ASN A C 1
ATOM 829 O O . ASN A 1 122 ? -3.723 -5.577 9.731 1.00 94.94 122 ASN A O 1
ATOM 833 N N . ASN A 1 123 ? -1.486 -5.763 9.945 1.00 96.12 123 ASN A N 1
ATOM 834 C CA . ASN A 1 123 ? -1.192 -5.204 8.634 1.00 96.12 123 ASN A CA 1
ATOM 835 C C . ASN A 1 123 ? -1.155 -6.270 7.539 1.00 96.12 123 ASN A C 1
ATOM 837 O O . ASN A 1 123 ? -0.824 -7.435 7.774 1.00 96.12 123 ASN A O 1
ATOM 841 N N . VAL A 1 124 ? -1.446 -5.855 6.311 1.00 95.81 124 VAL A N 1
ATOM 842 C CA . VAL A 1 124 ? -1.126 -6.599 5.090 1.00 95.81 124 VAL A CA 1
ATOM 843 C C . VAL A 1 124 ? -0.107 -5.783 4.312 1.00 95.81 124 VAL A C 1
ATOM 845 O O . VAL A 1 124 ? -0.400 -4.652 3.938 1.00 95.81 124 VAL A O 1
ATOM 848 N N . VAL A 1 125 ? 1.072 -6.346 4.062 1.00 97.44 125 VAL A N 1
ATOM 849 C CA . VAL A 1 125 ? 2.150 -5.667 3.338 1.00 97.44 125 VAL A CA 1
ATOM 850 C C . VAL A 1 125 ? 2.668 -6.554 2.214 1.00 97.44 125 VAL A C 1
ATOM 852 O O . VAL A 1 125 ? 3.020 -7.712 2.444 1.00 97.44 125 VAL A O 1
ATOM 855 N N . ILE A 1 126 ? 2.722 -6.006 1.007 1.00 96.69 126 ILE A N 1
ATOM 856 C CA . ILE A 1 126 ? 3.369 -6.611 -0.160 1.00 96.69 126 ILE A CA 1
ATOM 857 C C . ILE A 1 126 ? 4.420 -5.605 -0.628 1.00 96.69 126 ILE A C 1
ATOM 859 O O . ILE A 1 126 ? 4.050 -4.472 -0.916 1.00 96.69 126 ILE A O 1
ATOM 863 N N . GLY A 1 127 ? 5.699 -5.991 -0.641 1.00 94.62 127 GLY A N 1
ATOM 864 C CA . GLY A 1 127 ? 6.784 -5.150 -1.164 1.00 94.62 127 GLY A CA 1
ATOM 865 C C . GLY A 1 127 ? 6.625 -5.006 -2.670 1.00 94.62 127 GLY A C 1
ATOM 866 O O . GLY A 1 127 ? 5.986 -4.068 -3.130 1.00 94.62 127 GLY A O 1
ATOM 867 N N . GLY A 1 128 ? 7.029 -6.033 -3.411 1.00 92.44 128 GLY A N 1
ATOM 868 C CA . GLY A 1 128 ? 6.817 -6.082 -4.851 1.00 92.44 128 GLY A CA 1
ATOM 869 C C . GLY A 1 128 ? 8.037 -6.617 -5.579 1.00 92.44 128 GLY A C 1
ATOM 870 O O . GLY A 1 128 ? 8.422 -7.772 -5.401 1.00 92.44 128 GLY A O 1
ATOM 871 N N . SER A 1 129 ? 8.576 -5.824 -6.492 1.00 90.12 129 SER A N 1
ATOM 872 C CA . SER A 1 129 ? 9.709 -6.128 -7.355 1.00 90.12 129 SER A CA 1
ATOM 873 C C . SER A 1 129 ? 10.959 -5.396 -6.899 1.00 90.12 129 SER A C 1
ATOM 875 O O . SER A 1 129 ? 11.365 -4.407 -7.492 1.00 90.12 129 SER A O 1
ATOM 877 N N . GLY A 1 130 ? 11.706 -5.958 -5.971 1.00 90.81 130 GLY A N 1
ATOM 878 C CA . GLY A 1 130 ? 12.944 -5.315 -5.569 1.00 90.81 130 GLY A CA 1
ATOM 879 C C . GLY A 1 130 ? 13.572 -6.015 -4.394 1.00 90.81 130 GLY A C 1
ATOM 880 O O . GLY A 1 130 ? 13.183 -7.115 -4.005 1.00 90.81 130 GLY A O 1
ATOM 881 N N . ALA A 1 131 ? 14.601 -5.391 -3.839 1.00 93.19 131 ALA A N 1
ATOM 882 C CA . ALA A 1 131 ? 15.120 -5.767 -2.538 1.00 93.19 131 ALA A CA 1
ATOM 883 C C . ALA A 1 131 ? 14.390 -4.973 -1.445 1.00 93.19 131 ALA A C 1
ATOM 885 O O . ALA A 1 131 ? 14.945 -4.032 -0.873 1.00 93.19 131 ALA A O 1
ATOM 886 N N . ASP A 1 132 ? 13.164 -5.387 -1.138 1.00 95.56 132 ASP A N 1
ATOM 887 C CA . ASP A 1 132 ? 12.285 -4.648 -0.233 1.00 95.56 132 ASP A CA 1
ATOM 888 C C . ASP A 1 132 ? 12.677 -4.804 1.238 1.00 95.56 132 ASP A C 1
ATOM 890 O O . ASP A 1 132 ? 13.051 -5.878 1.727 1.00 95.56 132 ASP A O 1
ATOM 894 N N . THR A 1 133 ? 12.569 -3.706 1.982 1.00 98.06 133 THR A N 1
ATOM 895 C CA . THR A 1 133 ? 12.761 -3.663 3.431 1.00 98.06 133 THR A CA 1
ATOM 896 C C . THR A 1 133 ? 11.444 -3.330 4.108 1.00 98.06 133 THR A C 1
ATOM 898 O O . THR A 1 133 ? 10.999 -2.185 4.112 1.00 98.06 133 THR A O 1
ATOM 901 N N . ILE A 1 134 ? 10.851 -4.334 4.753 1.00 98.44 134 ILE A N 1
ATOM 902 C CA . ILE A 1 134 ? 9.560 -4.204 5.429 1.00 98.44 134 ILE A CA 1
ATOM 903 C C . ILE A 1 134 ? 9.753 -4.340 6.937 1.00 98.44 134 ILE A C 1
ATOM 905 O O . ILE A 1 134 ? 10.316 -5.319 7.430 1.00 98.44 134 ILE A O 1
ATOM 909 N N . THR A 1 135 ? 9.260 -3.354 7.679 1.00 98.31 135 THR A N 1
ATOM 910 C CA . THR A 1 135 ? 9.188 -3.364 9.139 1.00 98.31 135 THR A CA 1
ATOM 911 C C . THR A 1 135 ? 7.739 -3.234 9.578 1.00 98.31 135 THR A C 1
ATOM 913 O O . THR A 1 135 ? 7.036 -2.314 9.165 1.00 98.31 135 THR A O 1
ATOM 916 N N . THR A 1 136 ? 7.305 -4.119 10.468 1.00 97.19 136 THR A N 1
ATOM 917 C CA . THR A 1 136 ? 6.010 -4.013 11.143 1.00 97.19 136 THR A CA 1
ATOM 918 C C . THR A 1 136 ? 6.201 -3.950 12.654 1.00 97.19 136 THR A C 1
ATOM 920 O O . THR A 1 136 ? 7.274 -4.247 13.193 1.00 97.19 136 THR A O 1
ATOM 923 N N . GLY A 1 137 ? 5.174 -3.464 13.339 1.00 95.94 137 GLY A N 1
ATOM 924 C CA . GLY A 1 137 ? 5.120 -3.333 14.784 1.00 95.94 137 GLY A CA 1
ATOM 925 C C . GLY A 1 137 ? 4.446 -4.530 15.447 1.00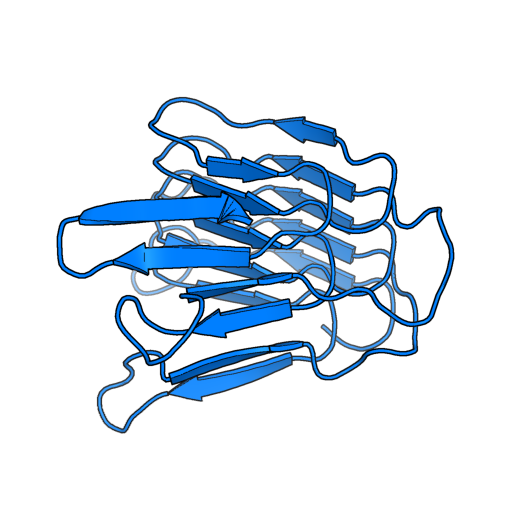 95.94 137 GLY A C 1
ATOM 926 O O . GLY A 1 137 ? 4.710 -5.689 15.148 1.00 95.94 137 GLY A O 1
ATOM 927 N N . SER A 1 138 ? 3.612 -4.238 16.440 1.00 96.06 138 SER A N 1
ATOM 928 C CA . SER A 1 138 ? 2.809 -5.252 17.128 1.00 96.06 138 SER A CA 1
ATOM 929 C C . SER A 1 138 ? 1.524 -5.568 16.369 1.00 96.06 138 SER A C 1
ATOM 931 O O . SER A 1 138 ? 0.897 -4.654 15.856 1.00 96.06 138 SER A O 1
ATOM 933 N N . GLY A 1 139 ? 1.086 -6.828 16.397 1.00 95.81 139 GLY A N 1
ATOM 934 C CA . GLY A 1 139 ? -0.156 -7.281 15.767 1.00 95.81 139 GLY A CA 1
ATOM 935 C C . GLY A 1 139 ? 0.045 -8.581 14.996 1.00 95.81 139 GLY A C 1
ATOM 936 O O . GLY A 1 139 ? 1.106 -9.203 15.083 1.00 95.81 139 GLY A O 1
ATOM 937 N N . ALA A 1 140 ? -1.001 -9.045 14.318 1.00 94.56 140 ALA A N 1
ATOM 938 C CA . ALA A 1 140 ? -0.935 -10.197 13.429 1.00 94.56 140 ALA A CA 1
ATOM 939 C C . ALA A 1 140 ? -0.794 -9.713 11.982 1.00 94.56 140 ALA A C 1
ATOM 941 O O . ALA A 1 140 ? -1.794 -9.445 11.318 1.00 94.56 140 ALA A O 1
ATOM 942 N N . ASP A 1 141 ? 0.450 -9.617 11.518 1.00 95.06 141 ASP A N 1
ATOM 943 C CA . ASP A 1 141 ? 0.773 -9.120 10.182 1.00 95.06 141 ASP A CA 1
ATOM 944 C C . ASP A 1 141 ? 0.864 -10.242 9.137 1.00 95.06 141 ASP A C 1
ATOM 946 O O . ASP A 1 141 ? 1.286 -11.368 9.425 1.00 95.06 141 ASP A O 1
ATOM 950 N N . TYR A 1 142 ? 0.530 -9.901 7.894 1.00 94.19 142 TYR A N 1
ATOM 951 C CA . TYR A 1 142 ? 0.753 -10.716 6.704 1.00 94.19 142 TYR A CA 1
ATOM 952 C C . TYR A 1 142 ? 1.686 -9.963 5.770 1.00 94.19 142 TYR A C 1
ATOM 954 O O . TYR A 1 142 ? 1.334 -8.900 5.270 1.00 94.19 142 TYR A O 1
ATOM 962 N N . ILE A 1 143 ? 2.878 -10.512 5.554 1.00 95.56 143 ILE A N 1
ATOM 963 C CA . ILE A 1 143 ? 3.955 -9.814 4.858 1.00 95.56 143 ILE A CA 1
ATOM 964 C C . ILE A 1 143 ? 4.478 -10.702 3.736 1.00 95.56 143 ILE A C 1
ATOM 966 O O . ILE A 1 143 ? 4.833 -11.859 3.976 1.00 95.56 143 ILE A O 1
ATOM 970 N N . SER A 1 144 ? 4.566 -10.136 2.539 1.00 95.25 144 SER A N 1
ATOM 971 C CA . SER A 1 144 ? 5.376 -10.653 1.444 1.00 95.25 144 SER A CA 1
ATOM 972 C C . SER A 1 144 ? 6.418 -9.608 1.076 1.00 95.25 144 SER A C 1
ATOM 974 O O . SER A 1 144 ? 6.067 -8.450 0.868 1.00 95.25 144 SER A O 1
ATOM 976 N N . GLY A 1 145 ? 7.688 -10.013 1.025 1.00 93.50 145 GLY A N 1
ATOM 977 C CA . GLY A 1 145 ? 8.736 -9.168 0.451 1.00 93.50 145 GLY A CA 1
ATOM 978 C C . GLY A 1 145 ? 8.512 -9.001 -1.044 1.00 93.50 145 GLY A C 1
ATOM 979 O O . GLY A 1 145 ? 8.481 -7.890 -1.529 1.00 93.50 145 GLY A O 1
ATOM 980 N N . ASP A 1 146 ? 8.228 -10.100 -1.737 1.00 91.50 146 ASP A N 1
ATOM 981 C CA . ASP A 1 146 ? 8.012 -10.087 -3.179 1.00 91.50 146 ASP A CA 1
ATOM 982 C C . ASP A 1 146 ? 6.530 -9.884 -3.550 1.00 91.50 146 ASP A C 1
ATOM 984 O O . ASP A 1 146 ? 5.636 -9.848 -2.693 1.00 91.50 146 ASP A O 1
ATOM 988 N N . LEU A 1 147 ? 6.259 -9.873 -4.857 1.00 91.06 147 LEU A N 1
ATOM 989 C CA . LEU A 1 147 ? 4.926 -9.971 -5.446 1.00 91.06 147 LEU A CA 1
ATOM 990 C C . LEU A 1 147 ? 4.095 -11.112 -4.833 1.00 91.06 147 LEU A C 1
ATOM 992 O O . LEU A 1 147 ? 4.522 -12.267 -4.826 1.00 91.06 147 LEU A O 1
ATOM 996 N N . ALA A 1 148 ? 2.871 -10.796 -4.410 1.00 93.31 148 ALA A N 1
ATOM 997 C CA . ALA A 1 148 ? 1.941 -11.783 -3.879 1.00 93.31 148 ALA A CA 1
ATOM 998 C C . ALA A 1 148 ? 0.472 -11.451 -4.171 1.00 93.31 148 ALA A C 1
ATOM 1000 O O . ALA A 1 148 ? 0.101 -10.321 -4.512 1.00 93.31 148 ALA A O 1
ATOM 1001 N N . GLU A 1 149 ? -0.382 -12.452 -3.972 1.00 93.38 149 GLU A N 1
ATOM 1002 C CA . GLU A 1 149 ? -1.836 -12.292 -3.924 1.00 93.38 149 GLU A CA 1
ATOM 1003 C C . GLU A 1 149 ? -2.396 -12.798 -2.593 1.00 93.38 149 GLU A C 1
ATOM 1005 O O . GLU A 1 149 ? -2.096 -13.902 -2.142 1.00 93.38 149 GLU A O 1
ATOM 1010 N N . LEU A 1 150 ? -3.263 -12.003 -1.973 1.00 91.69 150 LEU A N 1
ATOM 1011 C CA . LEU A 1 150 ? -3.822 -12.237 -0.648 1.00 91.69 150 LEU A CA 1
ATOM 1012 C C . LEU A 1 150 ? -5.338 -12.390 -0.762 1.00 91.69 150 LEU A C 1
ATOM 1014 O O . LEU A 1 150 ? -6.054 -11.470 -1.151 1.00 91.69 150 LEU A O 1
ATOM 1018 N N . THR A 1 151 ? -5.848 -13.566 -0.406 1.00 90.25 151 THR A N 1
ATOM 1019 C CA . THR A 1 151 ? -7.283 -13.881 -0.427 1.00 90.25 151 THR A CA 1
ATOM 1020 C C . THR A 1 151 ? -7.762 -14.251 0.971 1.00 90.25 151 THR A C 1
ATOM 1022 O O . THR A 1 151 ? -7.296 -15.248 1.535 1.00 90.25 151 THR A O 1
ATOM 1025 N N . ARG A 1 152 ? -8.736 -13.520 1.531 1.00 84.12 152 ARG A N 1
ATOM 1026 C CA . ARG A 1 152 ? -9.412 -13.924 2.776 1.00 84.12 152 ARG A CA 1
ATOM 1027 C C . ARG A 1 152 ? -10.722 -14.621 2.447 1.00 84.12 152 ARG A C 1
ATOM 1029 O O . ARG A 1 152 ? -11.712 -14.008 2.056 1.00 84.12 152 ARG A O 1
ATOM 1036 N N . LYS A 1 153 ? -10.742 -15.930 2.664 1.00 79.25 153 LYS A N 1
ATOM 1037 C CA . LYS A 1 153 ? -11.918 -16.770 2.446 1.00 79.25 153 LYS A CA 1
ATOM 1038 C C . LYS A 1 153 ? -13.001 -16.492 3.488 1.00 79.25 153 LYS A C 1
ATOM 1040 O O . LYS A 1 153 ? -12.743 -16.028 4.601 1.00 79.25 153 LYS A O 1
ATOM 1045 N N . ALA A 1 154 ? -14.237 -16.837 3.129 1.00 75.50 154 ALA A N 1
ATOM 1046 C CA . ALA A 1 154 ? -15.407 -16.681 3.993 1.00 75.50 154 ALA A CA 1
ATOM 1047 C C . ALA A 1 154 ? -15.320 -17.490 5.304 1.00 75.50 154 ALA A C 1
ATOM 1049 O O . ALA A 1 154 ? -15.933 -17.110 6.296 1.00 75.50 154 ALA A O 1
ATOM 1050 N N . ASP A 1 155 ? -14.535 -18.572 5.329 1.00 79.50 155 ASP A N 1
ATOM 1051 C CA . ASP A 1 155 ? -14.274 -19.385 6.526 1.00 79.50 155 ASP A CA 1
ATOM 1052 C C . ASP A 1 155 ? -13.218 -18.774 7.470 1.00 79.50 155 ASP A C 1
ATOM 1054 O O . ASP A 1 155 ? -12.878 -19.370 8.490 1.00 79.50 155 ASP A O 1
ATOM 1058 N N . GLY A 1 156 ? -12.708 -17.582 7.144 1.00 70.88 156 GLY A N 1
ATOM 1059 C CA . GLY A 1 156 ? -11.660 -16.899 7.896 1.00 70.88 156 GLY A CA 1
ATOM 1060 C C . GLY A 1 156 ? -10.245 -17.350 7.536 1.00 70.88 156 GLY A C 1
ATOM 1061 O O . GLY A 1 156 ? -9.292 -16.762 8.044 1.00 70.88 156 GLY A O 1
ATOM 1062 N N . THR A 1 157 ? -10.087 -18.336 6.648 1.00 81.38 157 THR A N 1
ATOM 1063 C CA . THR A 1 157 ? -8.776 -18.750 6.145 1.00 81.38 157 THR A CA 1
ATOM 1064 C C . THR A 1 157 ? -8.206 -17.663 5.253 1.00 81.38 157 THR A C 1
ATOM 1066 O O . THR A 1 157 ? -8.856 -17.197 4.317 1.00 81.38 157 THR A O 1
ATOM 1069 N N . LEU A 1 158 ? -6.957 -17.306 5.505 1.00 80.88 158 LEU A N 1
ATOM 1070 C CA . LEU A 1 158 ? -6.191 -16.421 4.649 1.00 80.88 158 LEU A CA 1
ATOM 1071 C C . LEU A 1 158 ? -5.231 -17.256 3.802 1.00 80.88 158 LEU A C 1
ATOM 1073 O O . LEU A 1 158 ? -4.602 -18.193 4.299 1.00 80.88 158 LEU A O 1
ATOM 1077 N N . VAL A 1 159 ? -5.173 -16.948 2.510 1.00 83.69 159 VAL A N 1
ATOM 1078 C CA . VAL A 1 159 ? -4.266 -17.588 1.560 1.00 83.69 159 VAL A CA 1
ATOM 1079 C C . VAL A 1 159 ? -3.419 -16.508 0.909 1.00 83.69 159 VAL A C 1
ATOM 1081 O O . VAL A 1 159 ? -3.970 -15.573 0.335 1.00 83.69 159 VAL A O 1
ATOM 1084 N N . LEU A 1 160 ? -2.104 -16.657 1.036 1.00 84.62 160 LEU A N 1
ATOM 1085 C CA . LEU A 1 160 ? -1.093 -15.862 0.351 1.00 84.62 160 LEU A CA 1
ATOM 1086 C C . LEU A 1 160 ? -0.483 -16.753 -0.741 1.00 84.62 160 LEU A C 1
ATOM 1088 O O . LEU A 1 160 ? -0.099 -17.889 -0.438 1.00 84.62 160 LEU A O 1
ATOM 1092 N N . PHE A 1 161 ? -0.466 -16.273 -1.981 1.00 76.62 161 PHE A N 1
ATOM 1093 C CA . PHE A 1 161 ? 0.121 -16.940 -3.146 1.00 76.62 161 PHE A CA 1
ATOM 1094 C C . PHE A 1 161 ? 1.328 -16.178 -3.663 1.00 76.62 161 PHE A C 1
ATOM 1096 O O . PHE A 1 161 ? 1.257 -14.928 -3.629 1.00 76.62 161 PHE A O 1
#

Sequence (161 aa):
GGSGGDSITIGTGATSGAGFTNYISGDLAELKQDADGNLISFETVEETISGDDTITTGAGAGTDFILGGIGKDKITSGNGDDTILGDLGIIVPKGSDGADVKGRNGNLDTAADDEINAGNGNNVVIGGSGADTITTGSGADYISGDLAELTRKADGTLVLF

Secondary structure (DSSP, 8-state):
-BSB--EEE--B-SSSBTTS-EEEESS-EEEEE-TTS-EEEEEE---S-----EEE--SS---EEEEEESS--EEE--SSS-EEEEESEEE--TTSSS-SEEE---SS-TT---EEE--SSS-EEEEESSS-EEE--SS--EEEEE--EEEE-TTS-EEE-